Protein AF-A0A193QHG1-F1 (afdb_monomer_lite)

InterPro domains:
  IPR005828 Major facilitator, sugar transporter-like [PF00083] (22-97)
  IPR020846 Major facilitator superfamily domain [PS50850] (1-138)
  IPR036259 MFS transporter superfamily [G3DSA:1.20.1250.20] (1-108)
  IPR036259 MFS transporter superfamily [SSF103473] (3-97)
  IPR050814 Myo-inositol Transporter [PTHR48020] (16-97)

Radius of gyration: 20.94 Å; chains: 1; bounding box: 40×47×59 Å

Organism: Sodalis glossinidius (strain morsitans) (NCBI:txid343509)

Sequence (138 aa):
MAIIGAVFHLGIMMQGVIVSASLLGAMAGAGVSTVSSSVAVLVAARMLLGTGVGACLVLVPVYIAELAPARIRGMLVASFQLLITLGILLAYGINTLCGNRRRLAPAVGDCRSVRCDVSLRRPVYHRIAALAYLHQSP

Secondary structure (DSSP, 8-state):
-HHHHHHHHHHHHHHHHHHHHHHHHHHHHHHHHHH---HHHHHHHHHHHHHHHHHHHHHHHHHHHHHS-TTTHHHHHHHHHHHHHHHHHHHHHHHHHHHGGG----SS--TTHHHHHGGG-HHHHHHHHHHHHHTS--

Foldseek 3Di:
DVVVVVVVVVVVVVLVVLLVVLVVQLVVLVVQCVPDPDPVSVVVSVVSNCVSVVSNLVSVLVVVLVVDDPVCSVVSNVVSVVVVVVVVVVVVVVVVVVVPVPDDDDPDDDPCVVVVVCPVVPPPVVVVVVVVVVVPDD

Structure (mmCIF, N/CA/C/O backbone):
data_AF-A0A193QHG1-F1
#
_entry.id   AF-A0A193QHG1-F1
#
loop_
_atom_site.group_PDB
_atom_site.id
_atom_site.type_symbol
_atom_site.label_atom_id
_atom_site.label_alt_id
_atom_site.label_comp_id
_atom_site.label_asym_id
_atom_site.label_entity_id
_atom_site.label_seq_id
_atom_site.pdbx_PDB_ins_code
_atom_site.Cartn_x
_atom_site.Cartn_y
_atom_site.Cartn_z
_atom_site.occupancy
_atom_site.B_iso_or_equiv
_atom_site.auth_seq_id
_atom_site.auth_comp_id
_atom_site.auth_asym_id
_atom_site.auth_atom_id
_atom_site.pdbx_PDB_model_num
ATOM 1 N N . MET A 1 1 ? -11.895 -17.097 28.702 1.00 59.75 1 MET A N 1
ATOM 2 C CA . MET A 1 1 ? -10.797 -16.106 28.764 1.00 59.75 1 MET A CA 1
ATOM 3 C C . MET A 1 1 ? -9.516 -16.616 28.096 1.00 59.75 1 MET A C 1
ATOM 5 O O . MET A 1 1 ? -9.039 -15.939 27.199 1.00 59.75 1 MET A O 1
ATOM 9 N N . ALA A 1 2 ? -9.018 -17.822 28.408 1.00 69.31 2 ALA A N 1
ATOM 10 C CA . ALA A 1 2 ? -7.802 -18.376 27.781 1.00 69.31 2 ALA A CA 1
ATOM 11 C C . ALA A 1 2 ? -7.899 -18.611 26.253 1.00 69.31 2 ALA A C 1
ATOM 13 O O . ALA A 1 2 ? -6.961 -18.302 25.529 1.00 69.31 2 ALA A O 1
ATOM 14 N N . ILE A 1 3 ? -9.044 -19.090 25.747 1.00 75.38 3 ILE A N 1
ATOM 15 C CA . ILE A 1 3 ? -9.233 -19.387 24.310 1.00 75.38 3 ILE A CA 1
ATOM 16 C C . ILE A 1 3 ? -9.261 -18.102 23.467 1.00 75.38 3 ILE A C 1
ATOM 18 O O . ILE A 1 3 ? -8.622 -18.032 22.425 1.00 75.38 3 ILE A O 1
ATOM 22 N N . ILE A 1 4 ? -9.938 -17.055 23.950 1.00 74.75 4 ILE A N 1
ATOM 23 C CA . ILE A 1 4 ? -10.001 -15.747 23.276 1.00 74.75 4 ILE A CA 1
ATOM 24 C C . ILE A 1 4 ? -8.609 -15.099 23.251 1.00 74.75 4 ILE A C 1
ATOM 26 O O . ILE A 1 4 ? -8.201 -14.584 22.217 1.00 74.75 4 ILE A O 1
ATOM 30 N N . GLY A 1 5 ? -7.847 -15.199 24.349 1.00 72.50 5 GLY A N 1
ATOM 31 C CA . GLY A 1 5 ? -6.461 -14.726 24.406 1.00 72.50 5 GLY A CA 1
ATOM 32 C C . GLY A 1 5 ? -5.523 -15.481 23.459 1.00 72.50 5 GLY A C 1
ATOM 33 O O . GLY A 1 5 ? -4.722 -14.852 22.778 1.00 72.50 5 GLY A O 1
ATOM 34 N N . ALA A 1 6 ? -5.658 -16.807 23.350 1.00 71.25 6 ALA A N 1
ATOM 35 C CA . ALA A 1 6 ? -4.862 -17.619 22.428 1.00 71.25 6 ALA A CA 1
ATOM 36 C C . ALA A 1 6 ? -5.1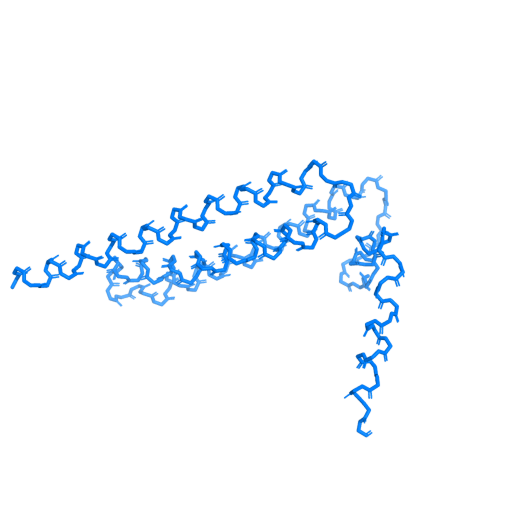72 -17.303 20.955 1.00 71.25 6 ALA A C 1
ATOM 38 O O . ALA A 1 6 ? -4.249 -17.153 20.162 1.00 71.25 6 ALA A O 1
ATOM 39 N N . VAL A 1 7 ? -6.450 -17.131 20.597 1.00 68.94 7 VAL A N 1
ATOM 40 C CA . VAL A 1 7 ? -6.872 -16.743 19.237 1.00 68.94 7 VAL A CA 1
ATOM 41 C C . VAL A 1 7 ? -6.406 -15.326 18.893 1.00 68.94 7 VAL A C 1
ATOM 43 O O . VAL A 1 7 ? -5.938 -15.090 17.781 1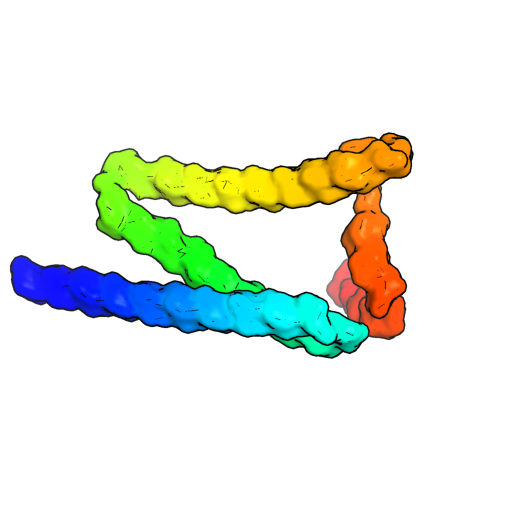.00 68.94 7 VAL A O 1
ATOM 46 N N . PHE A 1 8 ? -6.454 -14.402 19.855 1.00 71.12 8 PHE A N 1
ATOM 47 C CA . PHE A 1 8 ? -5.946 -13.040 19.686 1.00 71.12 8 PHE A CA 1
ATOM 48 C C . PHE A 1 8 ? -4.425 -13.023 19.465 1.00 71.12 8 PHE A C 1
ATOM 50 O O . PHE A 1 8 ? -3.932 -12.361 18.555 1.00 71.12 8 PHE A O 1
ATOM 57 N N . HIS A 1 9 ? -3.677 -13.826 20.226 1.00 69.50 9 HIS A N 1
ATOM 58 C CA . HIS A 1 9 ? -2.225 -13.942 20.075 1.00 69.50 9 HIS A CA 1
ATOM 59 C C . HIS A 1 9 ? -1.818 -14.624 18.755 1.00 69.50 9 HIS A C 1
ATOM 61 O O . HIS A 1 9 ? -0.833 -14.229 18.129 1.00 69.50 9 HIS A O 1
ATOM 67 N N . LEU A 1 10 ? -2.591 -15.620 18.302 1.00 67.31 10 LEU A N 1
ATOM 68 C CA . LEU A 1 10 ? -2.358 -16.325 17.037 1.00 67.31 10 LEU A CA 1
ATOM 69 C C . LEU A 1 10 ? -2.677 -15.437 15.821 1.00 67.31 10 LEU A C 1
ATOM 71 O O . LEU A 1 10 ? -1.935 -15.441 14.839 1.00 67.31 10 LEU A O 1
ATOM 75 N N . GLY A 1 11 ? -3.745 -14.636 15.909 1.00 68.31 11 GLY A N 1
ATOM 76 C CA . GLY A 1 11 ? -4.133 -13.672 14.878 1.00 68.31 11 GLY A CA 1
ATOM 77 C C . GLY A 1 11 ? -3.099 -12.561 14.692 1.00 68.31 11 GLY A C 1
ATOM 78 O O . GLY A 1 11 ? -2.694 -12.285 13.562 1.00 68.31 11 GLY A O 1
ATOM 79 N N . ILE A 1 12 ? -2.591 -11.998 15.795 1.00 72.94 12 ILE A N 1
ATOM 80 C CA . ILE A 1 12 ? -1.548 -10.961 15.763 1.00 72.94 12 ILE A CA 1
ATOM 81 C C . ILE A 1 12 ? -0.242 -11.496 15.159 1.00 72.94 12 ILE A C 1
ATOM 83 O O . ILE A 1 12 ? 0.380 -10.808 14.347 1.00 72.94 12 ILE A O 1
ATOM 87 N N . MET A 1 13 ? 0.167 -12.730 15.488 1.00 71.88 13 MET A N 1
ATOM 88 C CA . MET A 1 13 ? 1.379 -13.312 14.895 1.00 71.88 13 MET A CA 1
ATOM 89 C C . MET A 1 13 ? 1.240 -13.552 13.388 1.00 71.88 13 MET A C 1
ATOM 91 O O . MET A 1 13 ? 2.167 -13.239 12.642 1.00 71.88 13 MET A O 1
ATOM 95 N N . MET A 1 14 ? 0.093 -14.047 12.914 1.00 70.31 14 MET A N 1
ATOM 96 C CA . MET A 1 14 ? -0.121 -14.290 11.481 1.00 70.31 14 MET A CA 1
ATOM 97 C C . MET A 1 14 ? -0.180 -12.989 10.672 1.00 70.31 14 MET A C 1
ATOM 99 O O . MET A 1 14 ? 0.425 -12.900 9.604 1.00 70.31 14 MET A O 1
ATOM 103 N N . GLN A 1 15 ? -0.834 -11.947 11.195 1.00 76.88 15 GLN A N 1
ATOM 104 C CA . GLN A 1 15 ? -0.844 -10.625 10.560 1.00 76.88 15 GLN A CA 1
ATOM 105 C C . GLN A 1 15 ? 0.565 -10.010 10.509 1.00 76.88 15 GLN A C 1
ATOM 107 O O . GLN A 1 15 ? 0.954 -9.449 9.483 1.00 76.88 15 GLN A O 1
ATOM 112 N N . GLY A 1 16 ? 1.365 -10.177 11.570 1.00 77.12 16 GLY A N 1
ATOM 113 C CA . GLY A 1 16 ? 2.754 -9.712 11.621 1.00 77.12 16 GLY A CA 1
ATOM 114 C C . GLY A 1 16 ? 3.677 -10.394 10.602 1.00 77.12 16 GLY A C 1
ATOM 115 O O . GLY A 1 16 ? 4.514 -9.726 9.995 1.00 77.12 16 GLY A O 1
ATOM 116 N N . VAL A 1 17 ? 3.497 -11.699 10.359 1.00 78.19 17 VAL A N 1
ATOM 117 C CA . VAL A 1 17 ? 4.259 -12.458 9.345 1.00 78.19 17 VAL A CA 1
ATOM 118 C C . VAL A 1 17 ? 3.941 -11.981 7.927 1.00 78.19 17 VAL A C 1
ATOM 120 O O . VAL A 1 17 ? 4.844 -11.842 7.103 1.00 78.19 17 VAL A O 1
ATOM 123 N N . ILE A 1 18 ? 2.673 -11.681 7.630 1.00 81.12 18 ILE A N 1
ATOM 124 C CA . ILE A 1 18 ? 2.288 -11.197 6.297 1.00 81.12 18 ILE A CA 1
ATOM 125 C C . ILE A 1 18 ? 2.852 -9.791 6.053 1.00 81.12 18 ILE A C 1
ATOM 127 O O . ILE A 1 18 ? 3.343 -9.509 4.959 1.00 81.12 18 ILE A O 1
ATOM 131 N N . VAL A 1 19 ? 2.841 -8.921 7.070 1.00 82.50 19 VAL A N 1
ATOM 132 C CA . VAL A 1 19 ? 3.413 -7.569 6.972 1.00 82.50 19 VAL A CA 1
ATOM 133 C C . VAL A 1 19 ? 4.932 -7.615 6.800 1.00 82.50 19 VAL A C 1
ATOM 135 O O . VAL A 1 19 ? 5.459 -6.911 5.940 1.00 82.50 19 VAL A O 1
ATOM 138 N N . SER A 1 20 ? 5.648 -8.462 7.547 1.00 80.56 20 SER A N 1
ATOM 139 C CA . SER A 1 20 ? 7.108 -8.575 7.419 1.00 80.56 20 SER A CA 1
ATOM 140 C C . SER A 1 20 ? 7.533 -9.160 6.066 1.00 80.56 20 SER A C 1
ATOM 142 O O . SER A 1 20 ? 8.450 -8.629 5.435 1.00 80.56 20 SER A O 1
ATOM 144 N N . ALA A 1 21 ? 6.822 -10.174 5.561 1.00 82.00 21 ALA A N 1
ATOM 145 C CA . ALA A 1 21 ? 7.057 -10.741 4.232 1.00 82.00 21 ALA A CA 1
ATOM 146 C C . ALA A 1 21 ? 6.778 -9.724 3.108 1.00 82.00 21 ALA A C 1
ATOM 148 O O . ALA A 1 21 ? 7.560 -9.591 2.164 1.00 82.00 21 ALA A O 1
ATOM 149 N N . SER A 1 22 ? 5.691 -8.960 3.237 1.00 82.69 22 SER A N 1
ATOM 150 C CA . SER A 1 22 ? 5.300 -7.927 2.272 1.00 82.69 22 SER A CA 1
ATOM 151 C C . SER A 1 22 ? 6.282 -6.753 2.242 1.00 82.69 22 SER A C 1
ATOM 153 O O . SER A 1 22 ? 6.598 -6.236 1.169 1.00 82.69 22 SER A O 1
ATOM 155 N N . LEU A 1 23 ? 6.811 -6.357 3.406 1.00 81.38 23 LEU A N 1
ATOM 156 C CA . LEU A 1 23 ? 7.818 -5.303 3.522 1.00 81.38 23 LEU A CA 1
ATOM 157 C C . LEU A 1 23 ? 9.154 -5.733 2.902 1.00 81.38 23 LEU A C 1
ATOM 159 O O . LEU A 1 23 ? 9.770 -4.958 2.171 1.00 81.38 23 LEU A O 1
ATOM 163 N N . LEU A 1 24 ? 9.565 -6.986 3.126 1.00 82.81 24 LEU A N 1
ATOM 164 C CA . LEU A 1 24 ? 10.771 -7.551 2.523 1.00 82.81 24 LEU A CA 1
ATOM 165 C C . LEU A 1 24 ? 10.654 -7.628 0.990 1.00 82.81 24 LEU A C 1
ATOM 167 O O . LEU A 1 24 ? 11.575 -7.222 0.280 1.00 82.81 24 LEU A O 1
ATOM 171 N N . GLY A 1 25 ? 9.500 -8.066 0.474 1.00 81.81 25 GLY A N 1
ATOM 172 C CA . GLY A 1 25 ? 9.217 -8.098 -0.965 1.00 81.81 25 GLY A CA 1
ATOM 173 C C . GLY A 1 25 ? 9.180 -6.707 -1.609 1.00 81.81 25 GLY A C 1
ATOM 174 O O . GLY A 1 25 ? 9.723 -6.513 -2.699 1.00 81.81 25 GLY A O 1
ATOM 175 N N . ALA A 1 26 ? 8.611 -5.713 -0.919 1.00 81.88 26 ALA A N 1
ATOM 176 C CA . ALA A 1 26 ? 8.585 -4.330 -1.389 1.00 81.88 26 ALA A CA 1
ATOM 177 C C . ALA A 1 26 ? 9.988 -3.698 -1.422 1.00 81.88 26 ALA A C 1
ATOM 179 O O . ALA A 1 26 ? 10.334 -3.035 -2.399 1.00 81.88 26 ALA A O 1
ATOM 180 N N . MET A 1 27 ? 10.821 -3.938 -0.403 1.00 82.62 27 MET A N 1
ATOM 181 C CA . MET A 1 27 ? 12.213 -3.469 -0.383 1.00 82.62 27 MET A CA 1
ATOM 182 C C . MET A 1 27 ? 13.050 -4.124 -1.488 1.00 82.62 27 MET A C 1
ATOM 184 O O . MET A 1 27 ? 13.794 -3.433 -2.186 1.00 82.62 27 MET A O 1
ATOM 188 N N . ALA A 1 28 ? 12.874 -5.429 -1.715 1.00 81.75 28 ALA A N 1
ATOM 189 C CA . ALA A 1 28 ? 13.535 -6.139 -2.807 1.00 81.75 28 ALA A CA 1
ATOM 190 C C . ALA A 1 28 ? 13.116 -5.591 -4.185 1.00 81.75 28 ALA A C 1
ATOM 192 O O . ALA A 1 28 ? 13.969 -5.292 -5.020 1.00 81.75 28 ALA A O 1
ATOM 193 N N . GLY A 1 29 ? 11.816 -5.381 -4.419 1.00 78.06 29 GLY A N 1
ATOM 194 C CA . GLY A 1 29 ? 11.320 -4.808 -5.675 1.00 78.06 29 GLY A CA 1
ATOM 195 C C . GLY A 1 29 ? 11.744 -3.347 -5.894 1.00 78.06 29 GLY A C 1
ATOM 196 O O . GLY A 1 29 ? 12.040 -2.953 -7.027 1.00 78.06 29 GLY A O 1
ATOM 197 N N . ALA A 1 30 ? 11.839 -2.543 -4.828 1.00 75.62 30 ALA A N 1
ATOM 198 C CA . ALA A 1 30 ? 12.360 -1.175 -4.893 1.00 75.62 30 ALA A CA 1
ATOM 199 C C . ALA A 1 30 ? 13.850 -1.157 -5.261 1.00 75.62 30 ALA A C 1
ATOM 201 O O . ALA A 1 30 ? 14.244 -0.399 -6.147 1.00 75.62 30 ALA A O 1
ATOM 202 N N . GLY A 1 31 ? 14.652 -2.034 -4.647 1.00 78.12 31 GLY A N 1
ATOM 203 C CA . GLY A 1 31 ? 16.076 -2.183 -4.955 1.00 78.12 31 GLY A CA 1
ATOM 204 C C . GLY A 1 31 ? 16.326 -2.638 -6.394 1.00 78.12 31 GLY A C 1
ATOM 205 O O . GLY A 1 31 ? 17.180 -2.094 -7.079 1.00 78.12 31 GLY A O 1
ATOM 206 N N . VAL A 1 32 ? 15.524 -3.567 -6.916 1.00 73.88 32 VAL A N 1
ATOM 207 C CA . VAL A 1 32 ? 15.633 -3.989 -8.326 1.00 73.88 32 VAL A CA 1
ATOM 208 C C . VAL A 1 32 ? 15.234 -2.862 -9.293 1.00 73.88 32 VAL A C 1
ATOM 210 O O . VAL A 1 32 ? 15.768 -2.771 -10.399 1.00 73.88 32 VAL A O 1
ATOM 213 N N . SER A 1 33 ? 14.333 -1.966 -8.879 1.00 66.38 33 SER A N 1
ATOM 214 C CA . SER A 1 33 ? 13.883 -0.840 -9.707 1.00 66.38 33 SER A CA 1
ATOM 215 C C . SER A 1 33 ? 14.934 0.264 -9.874 1.00 66.38 33 SER A C 1
ATOM 217 O O . SER A 1 33 ? 14.866 0.991 -10.860 1.00 66.38 33 SER A O 1
ATOM 219 N N . THR A 1 34 ? 15.882 0.419 -8.943 1.00 66.75 34 THR A N 1
ATOM 220 C CA . THR A 1 34 ? 16.906 1.482 -9.006 1.00 66.75 34 THR A CA 1
ATOM 221 C C . THR A 1 34 ? 18.136 1.094 -9.821 1.00 66.75 34 THR A C 1
ATOM 223 O O . THR A 1 34 ? 18.835 1.974 -10.316 1.00 66.75 34 THR A O 1
ATOM 226 N N . VAL A 1 35 ? 18.393 -0.205 -9.991 1.00 69.69 35 VAL A N 1
ATOM 227 C CA . VAL A 1 35 ? 19.602 -0.717 -10.662 1.00 69.69 35 VAL A CA 1
ATOM 228 C C . VAL A 1 35 ? 19.315 -1.182 -12.101 1.00 69.69 35 VAL A C 1
ATOM 230 O O . VAL A 1 35 ? 20.238 -1.428 -12.874 1.00 69.69 35 VAL A O 1
ATOM 233 N N . SER A 1 36 ? 18.042 -1.297 -12.504 1.00 52.97 36 SER A N 1
ATOM 234 C CA . SER A 1 36 ? 17.669 -1.909 -13.785 1.00 52.97 36 SER A CA 1
ATOM 235 C C . SER A 1 36 ? 17.392 -0.914 -14.921 1.00 52.97 36 SER A C 1
ATOM 237 O O . SER A 1 36 ? 16.538 -0.039 -14.810 1.00 52.97 36 SER A O 1
ATOM 239 N N . SER A 1 37 ? 18.060 -1.126 -16.062 1.00 58.44 37 SER A N 1
ATOM 240 C CA . SER A 1 37 ? 17.893 -0.370 -17.319 1.00 58.44 37 SER A CA 1
ATOM 241 C C . SER A 1 37 ? 16.882 -1.015 -18.296 1.00 58.44 37 SER A C 1
ATOM 243 O O . SER A 1 37 ? 16.542 -0.441 -19.331 1.00 58.44 37 SER A O 1
ATOM 245 N N . SER A 1 38 ? 16.360 -2.215 -17.993 1.00 69.19 38 SER A N 1
ATOM 246 C CA . SER A 1 38 ? 15.486 -2.967 -18.910 1.00 69.19 38 SER A CA 1
ATOM 247 C C . SER A 1 38 ? 13.995 -2.891 -18.543 1.00 69.19 38 SER A C 1
ATOM 249 O O . SER A 1 38 ? 13.580 -3.060 -17.394 1.00 69.19 38 SER A O 1
ATOM 251 N N . VAL A 1 39 ? 13.151 -2.683 -19.563 1.00 70.25 39 VAL A N 1
ATOM 252 C CA . VAL A 1 39 ? 11.694 -2.491 -19.414 1.00 70.25 39 VAL A CA 1
ATOM 253 C C . VAL A 1 39 ? 11.005 -3.705 -18.780 1.00 70.25 39 VAL A C 1
ATOM 255 O O . VAL A 1 39 ? 10.082 -3.538 -17.982 1.00 70.25 39 VAL A O 1
ATOM 258 N N . ALA A 1 40 ? 11.449 -4.921 -19.113 1.00 72.25 40 ALA A N 1
ATOM 259 C CA . ALA A 1 40 ? 10.876 -6.163 -18.591 1.00 72.25 40 ALA A CA 1
ATOM 260 C C . ALA A 1 40 ? 11.079 -6.298 -17.072 1.00 72.25 40 ALA A C 1
ATOM 262 O O . ALA A 1 40 ? 10.140 -6.620 -16.344 1.00 72.25 40 ALA A O 1
ATOM 263 N N . VAL A 1 41 ? 12.278 -5.967 -16.586 1.00 71.25 41 VAL A N 1
ATOM 264 C CA . VAL A 1 41 ? 12.615 -6.038 -15.159 1.00 71.25 41 VAL A CA 1
ATOM 265 C C . VAL A 1 41 ? 11.861 -4.973 -14.364 1.00 71.25 41 VAL A C 1
ATOM 267 O O . VAL A 1 41 ? 11.396 -5.254 -13.264 1.00 71.25 41 VAL A O 1
ATOM 270 N N . LEU A 1 42 ? 11.637 -3.787 -14.938 1.00 70.50 42 LEU A N 1
ATOM 271 C CA . LEU A 1 42 ? 10.835 -2.746 -14.291 1.00 70.50 42 LEU A CA 1
ATOM 272 C C . LEU A 1 42 ? 9.360 -3.163 -14.118 1.00 70.50 42 LEU A C 1
ATOM 274 O O . LEU A 1 42 ? 8.755 -2.855 -13.094 1.00 70.50 42 LEU A O 1
ATOM 278 N N . VAL A 1 43 ? 8.770 -3.876 -15.092 1.00 76.25 43 VAL A N 1
ATOM 279 C CA . VAL A 1 43 ? 7.400 -4.421 -14.951 1.00 76.25 43 VAL A CA 1
ATOM 280 C C . VAL A 1 43 ? 7.347 -5.463 -13.842 1.00 76.25 43 VAL A C 1
ATOM 282 O O . VAL A 1 43 ? 6.488 -5.370 -12.969 1.00 76.25 43 VAL A O 1
ATOM 285 N N . ALA A 1 44 ? 8.271 -6.426 -13.856 1.00 76.88 44 ALA A N 1
ATOM 286 C CA . ALA A 1 44 ? 8.323 -7.479 -12.848 1.00 76.88 44 ALA A CA 1
ATOM 287 C C . ALA A 1 44 ? 8.515 -6.901 -11.435 1.00 76.88 44 ALA A C 1
ATOM 289 O O . ALA A 1 44 ? 7.796 -7.272 -10.508 1.00 76.88 44 ALA A O 1
ATOM 290 N N . ALA A 1 45 ? 9.410 -5.920 -11.289 1.00 79.31 45 ALA A N 1
ATOM 291 C CA . ALA A 1 45 ? 9.632 -5.227 -10.027 1.00 79.31 45 ALA A CA 1
ATOM 292 C C . ALA A 1 45 ? 8.363 -4.517 -9.529 1.00 79.31 45 ALA A C 1
ATOM 294 O O . ALA A 1 45 ? 8.023 -4.630 -8.355 1.00 79.31 45 ALA A O 1
ATOM 295 N N . ARG A 1 46 ? 7.618 -3.831 -10.410 1.00 79.81 46 ARG A N 1
ATOM 296 C CA . ARG A 1 46 ? 6.368 -3.140 -10.041 1.00 79.81 46 ARG A CA 1
ATOM 297 C C . ARG A 1 46 ? 5.251 -4.087 -9.634 1.00 79.81 46 ARG A C 1
ATOM 299 O O . ARG A 1 46 ? 4.500 -3.746 -8.727 1.00 79.81 46 ARG A O 1
ATOM 306 N N . MET A 1 47 ? 5.164 -5.257 -10.262 1.00 82.88 47 MET A N 1
ATOM 307 C CA . MET A 1 47 ? 4.219 -6.289 -9.838 1.00 82.88 47 MET A CA 1
ATOM 308 C C . MET A 1 47 ? 4.551 -6.773 -8.425 1.00 82.88 47 MET A C 1
ATOM 310 O O . MET A 1 47 ? 3.667 -6.798 -7.577 1.00 82.88 47 MET A O 1
ATOM 314 N N . LEU A 1 48 ? 5.831 -7.038 -8.142 1.00 83.88 48 LEU A N 1
ATOM 315 C CA . LEU A 1 48 ? 6.283 -7.477 -6.819 1.00 83.88 48 LEU A CA 1
ATOM 316 C C . LEU A 1 48 ? 6.065 -6.407 -5.731 1.00 83.88 48 LEU A C 1
ATOM 318 O O . LEU A 1 48 ? 5.575 -6.697 -4.639 1.00 83.88 48 LEU A O 1
ATOM 322 N N . LEU A 1 49 ? 6.381 -5.151 -6.055 1.00 84.12 49 LEU A N 1
ATOM 323 C CA . LEU A 1 49 ? 6.106 -3.985 -5.212 1.00 84.12 49 LEU A CA 1
ATOM 324 C C . LEU A 1 49 ? 4.604 -3.835 -4.932 1.00 84.12 49 LEU A C 1
ATOM 326 O O . LEU A 1 49 ? 4.206 -3.644 -3.785 1.00 84.12 49 LEU A O 1
ATOM 330 N N . GLY A 1 50 ? 3.774 -3.938 -5.972 1.00 83.25 50 GLY A N 1
ATOM 331 C CA . GLY A 1 50 ? 2.324 -3.795 -5.875 1.00 83.25 50 GLY A CA 1
ATOM 332 C C . GLY A 1 50 ? 1.684 -4.873 -5.003 1.00 83.25 50 GLY A C 1
ATOM 333 O O . GLY A 1 50 ? 0.850 -4.551 -4.160 1.00 83.25 50 GLY A O 1
ATOM 334 N N . THR A 1 51 ? 2.111 -6.132 -5.140 1.00 84.44 51 THR A N 1
ATOM 335 C CA . THR A 1 51 ? 1.585 -7.234 -4.319 1.00 84.44 51 THR A CA 1
ATOM 336 C C . THR A 1 51 ? 1.949 -7.085 -2.844 1.00 84.44 51 THR A C 1
ATOM 338 O O . THR A 1 51 ? 1.101 -7.323 -1.988 1.00 84.44 51 THR A O 1
ATOM 341 N N . GLY A 1 52 ? 3.175 -6.642 -2.536 1.00 83.44 52 GLY A N 1
ATOM 342 C CA . GLY A 1 52 ? 3.595 -6.417 -1.150 1.00 83.44 52 GLY A CA 1
ATOM 343 C C . GLY A 1 52 ? 2.833 -5.259 -0.504 1.00 83.44 52 GLY A C 1
ATOM 344 O O . GLY A 1 52 ? 2.217 -5.408 0.550 1.00 83.44 52 GLY A O 1
ATOM 345 N N . VAL A 1 53 ? 2.803 -4.099 -1.163 1.00 85.94 53 VAL A N 1
ATOM 346 C CA . VAL A 1 53 ? 2.123 -2.917 -0.613 1.00 85.94 53 VAL A CA 1
ATOM 347 C C . VAL A 1 53 ? 0.606 -3.136 -0.521 1.00 85.94 53 VAL A C 1
ATOM 349 O O . VAL A 1 53 ? -0.001 -2.744 0.473 1.00 85.94 53 VAL A O 1
ATOM 352 N N . GLY A 1 54 ? -0.007 -3.815 -1.496 1.00 87.00 54 GLY A N 1
ATOM 353 C CA . GLY A 1 54 ? -1.443 -4.105 -1.502 1.00 87.00 54 GLY A CA 1
ATOM 354 C C . GLY A 1 54 ? -1.897 -4.958 -0.316 1.00 87.00 54 GLY A C 1
ATOM 355 O O . GLY A 1 54 ? -2.872 -4.607 0.348 1.00 87.00 54 GLY A O 1
ATOM 356 N N . ALA A 1 55 ? -1.164 -6.031 0.003 1.00 85.75 55 ALA A N 1
ATOM 357 C CA . ALA A 1 55 ? -1.476 -6.877 1.156 1.00 85.75 55 ALA A CA 1
ATOM 358 C C . ALA A 1 55 ? -1.365 -6.104 2.484 1.00 85.75 55 ALA A C 1
ATOM 360 O O . ALA A 1 55 ? -2.257 -6.189 3.331 1.00 85.75 55 ALA A O 1
ATOM 361 N N . CYS A 1 56 ? -0.322 -5.280 2.640 1.00 84.75 56 CYS A N 1
ATOM 362 C CA . CYS A 1 56 ? -0.156 -4.422 3.815 1.00 84.75 56 CYS A CA 1
ATOM 363 C C . CYS A 1 56 ? -1.318 -3.435 3.994 1.00 84.75 56 CYS A C 1
ATOM 365 O O . CYS A 1 56 ? -1.826 -3.281 5.103 1.00 84.75 56 CYS A O 1
ATOM 367 N N . LEU A 1 57 ? -1.759 -2.776 2.919 1.00 88.38 57 LEU A N 1
ATOM 368 C CA . LEU A 1 57 ? -2.795 -1.740 2.991 1.00 88.38 57 LEU A CA 1
ATOM 369 C C . LEU A 1 57 ? -4.167 -2.272 3.419 1.00 88.38 57 LEU A C 1
ATOM 371 O O . LEU A 1 57 ? -4.936 -1.521 4.012 1.00 88.38 57 LEU A O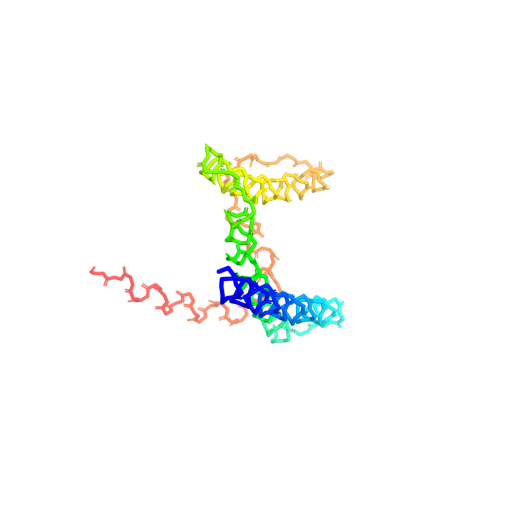 1
ATOM 375 N N . VAL A 1 58 ? -4.467 -3.547 3.159 1.00 87.31 58 VAL A N 1
ATOM 376 C CA . VAL A 1 58 ? -5.700 -4.195 3.637 1.00 87.31 58 VAL A CA 1
ATOM 377 C C . VAL A 1 58 ? -5.572 -4.605 5.108 1.00 87.31 58 VAL A C 1
ATOM 379 O O . VAL A 1 58 ? -6.519 -4.454 5.877 1.00 87.31 58 VAL A O 1
ATOM 382 N N . LEU A 1 59 ? -4.396 -5.079 5.527 1.00 86.19 59 LEU A N 1
ATOM 383 C CA . LEU A 1 59 ? -4.148 -5.554 6.893 1.00 86.19 59 LEU A CA 1
ATOM 384 C C . LEU A 1 59 ? -4.083 -4.426 7.930 1.00 86.19 59 LEU A C 1
ATOM 386 O O . LEU A 1 59 ? -4.584 -4.587 9.040 1.00 86.19 59 LEU A O 1
ATOM 390 N N . VAL A 1 60 ? -3.483 -3.286 7.584 1.00 85.75 60 VAL A N 1
ATOM 391 C CA . VAL A 1 60 ? -3.273 -2.155 8.505 1.00 85.75 60 VAL A CA 1
ATOM 392 C C . VAL A 1 60 ? -4.576 -1.601 9.111 1.00 85.75 60 VAL A C 1
ATOM 394 O O . VAL A 1 60 ? -4.663 -1.547 10.339 1.00 85.75 60 VAL A O 1
ATOM 397 N N . PRO A 1 61 ? -5.608 -1.208 8.336 1.00 86.75 61 PRO A N 1
ATOM 398 C CA . PRO A 1 61 ? -6.846 -0.680 8.907 1.00 86.75 61 PRO A CA 1
ATOM 399 C C . PRO A 1 61 ? -7.625 -1.743 9.691 1.00 86.75 61 PRO A C 1
ATOM 401 O O . PRO A 1 61 ? -8.291 -1.398 10.663 1.00 86.75 61 PRO A O 1
ATOM 404 N N . VAL A 1 62 ? -7.508 -3.023 9.314 1.00 86.00 62 VAL A N 1
ATOM 405 C CA . VAL A 1 62 ? -8.105 -4.147 10.052 1.00 86.00 62 VAL A CA 1
ATOM 406 C C . VAL A 1 62 ? -7.440 -4.300 11.416 1.00 86.00 62 VAL A C 1
ATOM 408 O O . VAL A 1 62 ? -8.130 -4.302 12.428 1.00 86.00 62 VAL A O 1
ATOM 411 N N . TYR A 1 63 ? -6.107 -4.337 11.464 1.00 82.94 63 TYR A N 1
ATOM 412 C CA . TYR A 1 63 ? -5.360 -4.399 12.720 1.00 82.94 63 TYR A CA 1
ATOM 413 C C . TYR A 1 63 ? -5.705 -3.216 13.630 1.00 82.94 63 TYR A C 1
ATOM 415 O O . TYR A 1 63 ? -6.055 -3.390 14.793 1.00 82.94 63 TYR A O 1
ATOM 423 N N . ILE A 1 64 ? -5.700 -2.004 13.073 1.00 82.81 64 ILE A N 1
A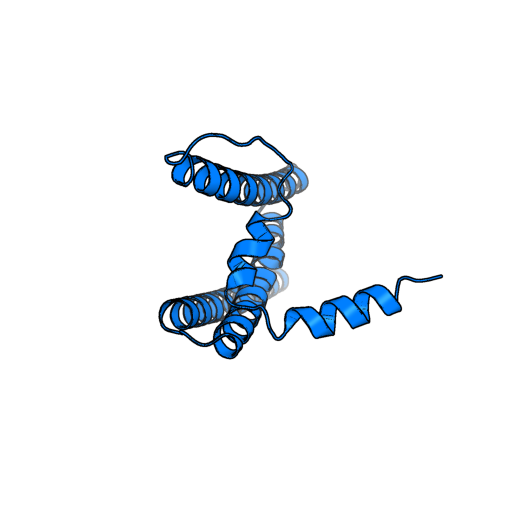TOM 424 C CA . ILE A 1 64 ? -6.053 -0.788 13.803 1.00 82.81 64 ILE A CA 1
ATOM 425 C C . ILE A 1 64 ? -7.504 -0.836 14.330 1.00 82.81 64 ILE A C 1
ATOM 427 O O . ILE A 1 64 ? -7.759 -0.389 15.448 1.00 82.81 64 ILE A O 1
ATOM 431 N N . ALA A 1 65 ? -8.455 -1.402 13.579 1.00 83.12 65 ALA A N 1
ATOM 432 C CA . ALA A 1 65 ? -9.847 -1.558 14.011 1.00 83.12 65 ALA A CA 1
ATOM 433 C C . ALA A 1 65 ? -10.028 -2.575 15.157 1.00 83.12 65 ALA A C 1
ATOM 435 O O . ALA A 1 65 ? -10.938 -2.405 15.978 1.00 83.12 65 ALA A O 1
ATOM 436 N N . GLU A 1 66 ? -9.159 -3.585 15.239 1.00 82.88 66 GLU A N 1
ATOM 437 C CA . GLU A 1 66 ? -9.120 -4.542 16.353 1.00 82.88 66 GLU A CA 1
ATOM 438 C C . GLU A 1 66 ? -8.619 -3.890 17.651 1.00 82.88 66 GLU A C 1
ATOM 440 O O . GLU A 1 66 ? -9.159 -4.164 18.721 1.00 82.88 66 GLU A O 1
ATOM 445 N N . LEU A 1 67 ? -7.650 -2.969 17.569 1.00 78.12 67 LEU A N 1
ATOM 446 C CA . LEU A 1 67 ? -7.171 -2.203 18.734 1.00 78.12 67 LEU A CA 1
ATOM 447 C C . LEU A 1 67 ? -8.103 -1.052 19.128 1.00 78.12 67 LEU A C 1
ATOM 449 O O . LEU A 1 67 ? -8.067 -0.580 20.266 1.00 78.12 67 LEU A O 1
ATOM 453 N N . ALA A 1 68 ? -8.910 -0.553 18.192 1.00 79.69 68 ALA A N 1
ATOM 454 C CA . ALA A 1 68 ? -9.679 0.662 18.401 1.00 79.69 68 ALA A CA 1
ATOM 455 C C . ALA A 1 68 ? -10.975 0.428 19.204 1.00 79.69 68 ALA A C 1
ATOM 457 O O . ALA A 1 68 ? -11.762 -0.471 18.879 1.00 79.69 68 ALA A O 1
ATOM 458 N N . PRO A 1 69 ? -11.280 1.299 20.191 1.00 76.25 69 PRO A N 1
ATOM 459 C CA . PRO A 1 69 ? -12.543 1.265 20.918 1.00 76.25 69 PRO A CA 1
ATOM 460 C C . PRO A 1 69 ? -13.736 1.501 19.979 1.00 76.25 69 PRO A C 1
ATOM 462 O O . PRO A 1 69 ? -13.664 2.286 19.028 1.00 76.25 69 PRO A O 1
ATOM 465 N N . ALA A 1 70 ? -14.866 0.846 20.273 1.00 77.50 70 ALA A N 1
ATOM 466 C CA . ALA A 1 70 ? -16.020 0.718 19.372 1.00 77.50 70 ALA A CA 1
ATOM 467 C C . ALA A 1 70 ? -16.570 2.047 18.810 1.00 77.50 70 ALA A C 1
ATOM 469 O O . ALA A 1 70 ? -17.151 2.062 17.729 1.00 77.50 70 ALA A O 1
ATOM 470 N N . ARG A 1 71 ? -16.356 3.170 19.505 1.00 81.25 71 ARG A N 1
ATOM 471 C CA . ARG A 1 71 ? -16.864 4.496 19.121 1.00 81.25 71 ARG A CA 1
ATOM 472 C C . ARG A 1 71 ? -16.144 5.125 17.917 1.00 81.25 71 ARG A C 1
ATOM 474 O O . ARG A 1 71 ? -16.755 5.929 17.226 1.00 81.25 71 ARG A O 1
ATOM 481 N N . ILE A 1 72 ? -14.876 4.788 17.656 1.00 86.56 72 ILE A N 1
ATOM 482 C CA . ILE A 1 72 ? -14.034 5.503 16.666 1.00 86.56 72 ILE A CA 1
ATOM 483 C C . ILE A 1 72 ? -13.589 4.652 15.468 1.00 86.56 72 ILE A C 1
ATOM 485 O O . ILE A 1 72 ? -12.855 5.146 14.614 1.00 86.56 72 ILE A O 1
ATOM 489 N N . ARG A 1 73 ? -14.059 3.401 15.359 1.00 83.88 73 ARG A N 1
ATOM 490 C CA . ARG A 1 73 ? -13.648 2.453 14.304 1.00 83.88 73 ARG A CA 1
ATOM 491 C C . ARG A 1 73 ? -13.807 3.015 12.886 1.00 83.88 73 ARG A C 1
ATOM 493 O O . ARG A 1 73 ? -12.877 2.936 12.091 1.00 83.88 73 ARG A O 1
ATOM 500 N N . GLY A 1 74 ? -14.945 3.646 12.587 1.00 85.12 74 GLY A N 1
ATOM 501 C CA . GLY A 1 74 ? -15.199 4.239 11.267 1.00 85.12 74 GLY A CA 1
ATOM 502 C C . GLY A 1 74 ? -14.333 5.468 10.967 1.00 85.12 74 GLY A C 1
ATOM 503 O O . GLY A 1 74 ? -13.844 5.629 9.850 1.00 85.12 74 GLY A O 1
ATOM 504 N N . MET A 1 75 ? -14.079 6.306 11.977 1.00 87.69 75 MET A N 1
ATOM 505 C CA . MET A 1 75 ? -13.258 7.512 11.827 1.00 87.69 75 MET A CA 1
ATOM 506 C C . MET A 1 75 ? -11.791 7.165 11.554 1.00 87.69 75 MET A C 1
ATOM 508 O O . MET A 1 75 ? -11.130 7.837 10.765 1.00 87.69 75 MET A O 1
ATOM 512 N N . LEU A 1 76 ? -11.292 6.086 12.157 1.00 86.69 76 LEU A N 1
ATOM 513 C CA . LEU A 1 76 ? -9.912 5.634 12.001 1.00 86.69 76 LEU A CA 1
ATOM 514 C C . LEU A 1 76 ? -9.631 5.111 10.580 1.00 86.69 76 LEU A C 1
ATOM 516 O O . LEU A 1 76 ? -8.615 5.464 9.983 1.00 86.69 76 LEU A O 1
ATOM 520 N N . VAL A 1 77 ? -10.573 4.360 9.999 1.00 89.00 77 VAL A N 1
ATOM 521 C CA . VAL A 1 77 ? -10.487 3.876 8.608 1.00 89.00 77 VAL A CA 1
ATOM 522 C C . VAL A 1 77 ? -10.609 5.027 7.604 1.00 89.00 77 VAL A C 1
ATOM 524 O O . VAL A 1 77 ? -9.818 5.111 6.665 1.00 89.00 77 VAL A O 1
ATOM 527 N N . ALA A 1 78 ? -11.547 5.957 7.820 1.00 91.44 78 ALA A N 1
ATOM 528 C CA . ALA A 1 78 ? -11.702 7.132 6.959 1.00 91.44 78 ALA A CA 1
ATOM 529 C C . ALA A 1 78 ? -10.436 8.007 6.956 1.00 91.44 78 ALA A C 1
ATOM 531 O O . ALA A 1 78 ? -9.979 8.439 5.899 1.00 91.44 78 ALA A O 1
ATOM 532 N N . SER A 1 79 ? -9.823 8.205 8.127 1.00 91.88 79 SER A N 1
ATOM 533 C CA . SER A 1 79 ? -8.570 8.958 8.269 1.00 91.88 79 SER A CA 1
ATOM 534 C C . SER A 1 79 ? -7.419 8.304 7.499 1.00 91.88 79 SER A C 1
ATOM 536 O O . SER A 1 79 ? -6.641 8.996 6.843 1.00 91.88 79 SER A O 1
ATOM 538 N N . PHE A 1 80 ? -7.334 6.969 7.525 1.00 90.38 80 PHE A N 1
ATOM 539 C CA . PHE A 1 80 ? -6.326 6.214 6.780 1.00 90.38 80 PHE A CA 1
ATOM 540 C C . PHE A 1 80 ? -6.489 6.384 5.260 1.00 90.38 80 PHE A C 1
ATOM 542 O O . PHE A 1 80 ? -5.522 6.682 4.559 1.00 90.38 80 PHE A O 1
ATOM 549 N N . GLN A 1 81 ? -7.721 6.292 4.751 1.00 92.31 81 GLN A N 1
ATOM 550 C CA . GLN A 1 81 ? -8.010 6.504 3.329 1.00 92.31 81 GLN A CA 1
ATOM 551 C C . GLN A 1 81 ? -7.730 7.949 2.880 1.00 92.31 81 GLN A C 1
ATOM 553 O O . GLN A 1 81 ? -7.198 8.176 1.786 1.00 92.31 81 GLN A O 1
ATOM 558 N N . LEU A 1 82 ? -8.056 8.935 3.723 1.00 94.69 82 LEU A N 1
ATOM 559 C CA . LEU A 1 82 ? -7.739 10.339 3.461 1.00 94.69 82 LEU A CA 1
ATOM 560 C C . LEU A 1 82 ? -6.227 10.564 3.393 1.00 94.69 82 LEU A C 1
ATOM 562 O O . LEU A 1 82 ? -5.766 11.226 2.468 1.00 94.69 82 LEU A O 1
ATOM 566 N N . LEU A 1 83 ? -5.451 9.968 4.303 1.00 93.06 83 LEU A N 1
ATOM 567 C CA . LEU A 1 83 ? -3.992 10.080 4.302 1.00 93.06 83 LEU A CA 1
ATOM 568 C C . LEU A 1 83 ? -3.362 9.486 3.033 1.00 93.06 83 LEU A C 1
ATOM 570 O O . LEU A 1 83 ? -2.474 10.107 2.451 1.00 93.06 83 LEU A O 1
ATOM 574 N N . ILE A 1 84 ? -3.841 8.328 2.560 1.00 91.12 84 ILE A N 1
ATOM 575 C CA . ILE A 1 84 ? -3.368 7.727 1.298 1.00 91.12 84 ILE A CA 1
ATOM 576 C C . ILE A 1 84 ? -3.654 8.656 0.115 1.00 91.12 84 ILE A C 1
ATOM 578 O O . ILE A 1 84 ? -2.772 8.927 -0.702 1.00 91.12 84 ILE A O 1
ATOM 582 N N . THR A 1 85 ? -4.878 9.177 0.037 1.00 93.25 85 THR A N 1
ATOM 583 C CA . THR A 1 85 ? -5.292 10.085 -1.042 1.00 93.25 85 THR A CA 1
ATOM 584 C C . THR A 1 85 ? -4.478 11.382 -1.009 1.00 93.25 85 THR A C 1
ATOM 586 O O . THR A 1 85 ? -4.012 11.849 -2.048 1.00 93.25 85 THR A O 1
ATOM 589 N N . LEU A 1 86 ? -4.235 11.921 0.190 1.00 95.25 86 LEU A N 1
ATOM 590 C CA . LEU A 1 86 ? -3.390 13.091 0.413 1.00 95.25 86 LEU A CA 1
ATOM 591 C C . LEU A 1 86 ? -1.941 12.827 -0.017 1.00 95.25 86 LEU A C 1
ATOM 593 O O . LEU A 1 86 ? -1.332 13.684 -0.647 1.00 95.25 86 LEU A O 1
ATOM 597 N N . GLY A 1 87 ? -1.395 11.643 0.271 1.00 90.50 87 GLY A N 1
ATOM 598 C CA . GLY A 1 87 ? -0.046 11.251 -0.139 1.00 90.50 87 GLY A CA 1
ATOM 599 C C . GLY A 1 87 ? 0.119 11.208 -1.659 1.00 90.50 87 GLY A C 1
ATOM 600 O O . GLY A 1 87 ? 1.090 11.746 -2.190 1.00 90.50 87 GLY A O 1
ATOM 601 N N . ILE A 1 88 ? -0.857 10.642 -2.374 1.00 87.94 88 ILE A N 1
ATOM 602 C CA . ILE A 1 88 ? -0.861 10.626 -3.845 1.00 87.94 88 ILE A CA 1
ATOM 603 C C . ILE A 1 88 ? -0.993 12.055 -4.393 1.00 87.94 88 ILE A C 1
ATOM 605 O O . ILE A 1 88 ? -0.249 12.439 -5.297 1.00 87.94 88 ILE A O 1
ATOM 609 N N . LEU A 1 89 ? -1.883 12.872 -3.818 1.00 89.19 89 LEU A N 1
ATOM 610 C CA . LEU A 1 89 ? -2.050 14.278 -4.194 1.00 89.19 89 LEU A CA 1
ATOM 611 C C . LEU A 1 89 ? -0.756 15.082 -3.987 1.00 89.19 89 LEU A C 1
ATOM 613 O O . LEU A 1 89 ? -0.349 15.832 -4.873 1.00 89.19 89 LEU A O 1
ATOM 617 N N . LEU A 1 90 ? -0.081 14.891 -2.850 1.00 90.06 90 LEU A N 1
ATOM 618 C CA . LEU A 1 90 ? 1.204 15.511 -2.529 1.00 90.06 90 LEU A CA 1
ATOM 619 C C . LEU A 1 90 ? 2.312 15.040 -3.472 1.00 90.06 90 LEU A C 1
ATOM 621 O O . LEU A 1 90 ? 3.115 15.864 -3.894 1.00 90.06 90 LEU A O 1
ATOM 625 N N . ALA A 1 91 ? 2.351 13.761 -3.852 1.00 82.38 91 ALA A N 1
ATOM 626 C CA . ALA A 1 91 ? 3.330 13.253 -4.813 1.00 82.38 91 ALA A CA 1
ATOM 627 C C . ALA A 1 91 ? 3.192 13.950 -6.177 1.00 82.38 91 ALA A C 1
ATOM 629 O O . ALA A 1 91 ? 4.185 14.414 -6.741 1.00 82.38 91 ALA A O 1
ATOM 630 N N . TYR A 1 92 ? 1.959 14.109 -6.673 1.00 79.19 92 TYR A N 1
ATOM 631 C CA . TYR A 1 92 ? 1.699 14.899 -7.878 1.00 79.19 92 TYR A CA 1
ATOM 632 C C . TYR A 1 92 ? 2.030 16.383 -7.673 1.00 79.19 92 TYR A C 1
ATOM 634 O O . TYR A 1 92 ? 2.669 16.994 -8.531 1.00 79.19 92 TYR A O 1
ATOM 642 N N . GLY A 1 93 ? 1.672 16.952 -6.520 1.00 85.44 93 GLY A N 1
ATOM 643 C CA . GLY A 1 93 ? 1.987 18.332 -6.153 1.00 85.44 93 GLY A CA 1
ATOM 644 C C . GLY A 1 93 ? 3.492 18.617 -6.160 1.00 85.44 93 GLY A C 1
ATOM 645 O O . GLY A 1 93 ? 3.941 19.531 -6.842 1.00 85.44 93 GLY A O 1
ATOM 646 N N . ILE A 1 94 ? 4.295 17.792 -5.489 1.00 82.88 94 ILE A N 1
ATOM 647 C CA . ILE A 1 94 ? 5.758 17.914 -5.438 1.00 82.88 94 ILE A CA 1
ATOM 648 C C . ILE A 1 94 ? 6.370 17.701 -6.823 1.00 82.88 94 ILE A C 1
ATOM 650 O O . ILE A 1 94 ? 7.242 18.471 -7.218 1.00 82.88 94 ILE A O 1
ATOM 654 N N . ASN A 1 95 ? 5.899 16.712 -7.588 1.00 77.44 95 ASN A N 1
ATOM 655 C CA . ASN A 1 95 ? 6.371 16.481 -8.954 1.00 77.44 95 ASN A CA 1
ATOM 656 C C . ASN A 1 95 ? 6.147 17.714 -9.845 1.00 77.44 95 ASN A C 1
ATOM 658 O O . ASN A 1 95 ? 7.053 18.148 -10.557 1.00 77.44 95 ASN A O 1
ATOM 662 N N . THR A 1 96 ? 4.964 18.328 -9.759 1.00 70.44 96 THR A N 1
ATOM 663 C CA . THR A 1 96 ? 4.676 19.566 -10.497 1.00 70.44 96 THR A CA 1
ATOM 664 C C . THR A 1 96 ? 5.493 20.749 -9.982 1.00 70.44 96 THR A C 1
ATOM 666 O O . THR A 1 96 ? 6.048 21.483 -10.792 1.00 70.44 96 THR A O 1
ATOM 669 N N . LEU A 1 97 ? 5.660 20.904 -8.664 1.00 77.31 97 LEU A N 1
ATOM 670 C CA . LEU A 1 97 ? 6.433 21.991 -8.057 1.00 77.31 97 LEU A CA 1
ATOM 671 C C . LEU A 1 97 ? 7.928 21.912 -8.407 1.00 77.31 97 LEU A C 1
ATOM 673 O O . LEU A 1 97 ? 8.531 22.924 -8.759 1.00 77.31 97 LEU A O 1
ATOM 677 N N . CYS A 1 98 ? 8.515 20.714 -8.369 1.00 68.56 98 CYS A N 1
ATOM 678 C CA . CYS A 1 98 ? 9.912 20.476 -8.734 1.00 68.56 98 CYS A CA 1
ATOM 679 C C . CYS A 1 98 ? 10.132 20.602 -10.257 1.00 68.56 98 CYS A C 1
ATOM 681 O O . CYS A 1 98 ? 11.165 21.105 -10.701 1.00 68.56 98 CYS A O 1
ATOM 683 N N . GLY A 1 99 ? 9.127 20.243 -11.069 1.00 64.12 99 GLY A N 1
ATOM 684 C CA . GLY A 1 99 ? 9.101 20.497 -12.514 1.00 64.12 99 GLY A CA 1
ATOM 685 C C . GLY A 1 99 ? 8.903 21.974 -12.897 1.00 64.12 99 GLY A C 1
ATOM 686 O O . GLY A 1 99 ? 9.293 22.391 -13.990 1.00 64.12 99 GLY A O 1
ATOM 687 N N . ASN A 1 100 ? 8.370 22.806 -11.995 1.00 58.19 100 ASN A N 1
ATOM 688 C CA . ASN A 1 100 ? 7.980 24.192 -12.282 1.00 58.19 100 ASN A CA 1
ATOM 689 C C . ASN A 1 100 ? 9.149 25.199 -12.353 1.00 58.19 100 ASN A C 1
ATOM 691 O O . ASN A 1 100 ? 8.930 26.395 -12.544 1.00 58.19 100 ASN A O 1
ATOM 695 N N . ARG A 1 101 ? 10.412 24.745 -12.301 1.00 53.16 101 ARG A N 1
ATOM 696 C CA . ARG A 1 101 ? 11.554 25.564 -12.760 1.00 53.16 101 ARG A CA 1
ATOM 697 C C . ARG A 1 101 ? 11.620 25.706 -14.292 1.00 53.16 101 ARG A C 1
ATOM 699 O O . ARG A 1 101 ? 12.441 26.478 -14.778 1.00 53.16 101 ARG A O 1
ATOM 706 N N . ARG A 1 102 ? 10.743 25.038 -15.062 1.00 50.84 102 ARG A N 1
ATOM 707 C CA . ARG A 1 102 ? 10.547 25.257 -16.513 1.00 50.84 102 ARG A CA 1
ATOM 708 C C . ARG A 1 102 ? 9.077 25.577 -16.855 1.00 50.84 102 ARG A C 1
ATOM 710 O O . ARG A 1 102 ? 8.449 24.874 -17.627 1.00 50.84 102 ARG A O 1
ATOM 717 N N . ARG A 1 103 ? 8.571 26.656 -16.241 1.00 46.62 103 ARG A N 1
ATOM 718 C CA . ARG A 1 103 ? 7.399 27.493 -16.596 1.00 46.62 103 ARG A CA 1
ATOM 719 C C . ARG A 1 103 ? 6.083 26.788 -16.986 1.00 46.62 103 ARG A C 1
ATOM 721 O O . ARG A 1 103 ? 5.869 26.451 -18.141 1.00 46.62 103 ARG A O 1
ATOM 728 N N . LEU A 1 104 ? 5.169 26.761 -16.009 1.00 52.75 104 LEU A N 1
ATOM 729 C CA . LEU A 1 104 ? 3.720 27.014 -16.118 1.00 52.75 104 LEU A CA 1
ATOM 730 C C . LEU A 1 104 ? 2.997 26.471 -17.372 1.00 52.75 104 LEU A C 1
ATOM 732 O O . LEU A 1 104 ? 2.854 27.167 -18.374 1.00 52.75 104 LEU A O 1
ATOM 736 N N . ALA A 1 105 ? 2.384 25.295 -17.227 1.00 46.47 105 ALA A N 1
ATOM 737 C CA . ALA A 1 105 ? 1.128 24.940 -17.891 1.00 46.47 105 ALA A CA 1
ATOM 738 C C . ALA A 1 105 ? 0.257 24.126 -16.900 1.00 46.47 105 ALA A C 1
ATOM 740 O O . ALA A 1 105 ? 0.809 23.443 -16.037 1.00 46.47 105 ALA A O 1
ATOM 741 N N . PRO A 1 106 ? -1.076 24.281 -16.935 1.00 49.53 106 PRO A N 1
ATOM 742 C CA . PRO A 1 106 ? -1.931 24.398 -15.753 1.00 49.53 106 PRO A CA 1
ATOM 743 C C . PRO A 1 106 ? -2.409 23.069 -15.152 1.00 49.53 106 PRO A C 1
ATOM 745 O O . PRO A 1 106 ? -2.262 21.988 -15.719 1.00 49.53 106 PRO A O 1
ATOM 748 N N . ALA A 1 107 ? -3.006 23.200 -13.966 1.00 52.69 107 ALA A N 1
ATOM 749 C CA . ALA A 1 107 ? -3.728 22.170 -13.238 1.00 52.69 107 ALA A CA 1
ATOM 750 C C . ALA A 1 107 ? -4.691 21.372 -14.142 1.00 52.69 107 ALA A C 1
ATOM 752 O O . ALA A 1 107 ? -5.436 21.951 -14.925 1.00 52.69 107 ALA A O 1
ATOM 753 N N . VAL A 1 108 ? -4.681 20.044 -13.970 1.00 53.66 108 VAL A N 1
ATOM 754 C CA . VAL A 1 108 ? -5.685 19.082 -14.467 1.00 53.66 108 VAL A CA 1
ATOM 755 C C . VAL A 1 108 ? -5.935 19.159 -15.982 1.00 53.66 108 VAL A C 1
ATOM 757 O O . VAL A 1 108 ? -6.954 19.663 -16.439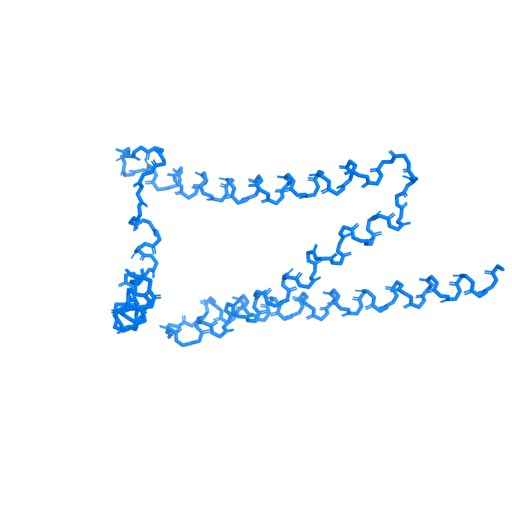 1.00 53.66 108 VAL A O 1
ATOM 760 N N . GLY A 1 109 ? -5.023 18.615 -16.791 1.00 41.16 109 GLY A N 1
ATOM 761 C CA . GLY A 1 109 ? -5.280 18.536 -18.234 1.00 41.16 109 GLY A CA 1
ATOM 762 C C . GLY A 1 109 ? -4.280 17.773 -19.091 1.00 41.16 109 GLY A C 1
ATOM 763 O O . GLY A 1 109 ? -4.616 17.443 -20.226 1.00 41.16 109 GLY A O 1
ATOM 764 N N . ASP A 1 110 ? -3.083 17.438 -18.599 1.00 43.12 110 ASP A N 1
ATOM 765 C CA . ASP A 1 110 ? -2.088 16.815 -19.472 1.00 43.12 110 ASP A CA 1
ATOM 766 C C . ASP A 1 110 ? -2.034 15.286 -19.327 1.00 43.12 110 ASP A C 1
ATOM 768 O O . ASP A 1 110 ? -1.271 14.712 -18.546 1.00 43.12 110 ASP A O 1
ATOM 772 N N . CYS A 1 111 ? -2.789 14.608 -20.197 1.00 41.03 111 CYS A N 1
ATOM 773 C CA . CYS A 1 111 ? -2.653 13.184 -20.550 1.00 41.03 111 CYS A CA 1
ATOM 774 C C . CYS A 1 111 ? -1.230 12.792 -21.035 1.00 41.03 111 CYS A C 1
ATOM 776 O O . CYS A 1 111 ? -0.995 11.654 -21.463 1.00 41.03 111 CYS A O 1
ATOM 778 N N . ARG A 1 112 ? -0.286 13.742 -21.039 1.00 43.22 112 ARG A N 1
ATOM 779 C CA . ARG A 1 112 ? 1.084 13.627 -21.535 1.00 43.22 112 ARG A CA 1
ATOM 780 C C . ARG A 1 112 ? 2.120 13.376 -20.430 1.00 43.22 112 ARG A C 1
ATOM 782 O O . ARG A 1 112 ? 3.175 12.847 -20.752 1.00 43.22 112 ARG A O 1
ATOM 789 N N . SER A 1 113 ? 1.820 13.608 -19.144 1.00 40.84 113 SER A N 1
ATOM 790 C CA . SER A 1 113 ? 2.758 13.263 -18.050 1.00 40.84 113 SER A CA 1
ATOM 791 C C . SER A 1 113 ? 2.829 11.749 -17.781 1.00 40.84 113 SER A C 1
ATOM 793 O O . SER A 1 113 ? 3.927 11.203 -17.698 1.00 40.84 113 SER A O 1
ATOM 795 N N . VAL A 1 114 ? 1.697 11.029 -17.829 1.00 47.03 114 VAL A N 1
ATOM 796 C CA . VAL A 1 114 ? 1.690 9.544 -17.890 1.00 47.03 114 VAL A CA 1
ATOM 797 C C . VAL A 1 114 ? 2.380 9.045 -19.172 1.00 47.03 114 VAL A C 1
ATOM 799 O O . VAL A 1 114 ? 2.988 7.978 -19.213 1.00 47.03 114 VAL A O 1
ATOM 802 N N . ARG A 1 115 ? 2.331 9.851 -20.238 1.00 41.03 115 ARG A N 1
ATOM 803 C CA . ARG A 1 115 ? 2.907 9.538 -21.552 1.00 41.03 115 ARG A CA 1
ATOM 804 C C . ARG A 1 115 ? 4.433 9.696 -21.601 1.00 41.03 115 ARG A C 1
ATOM 806 O O . ARG A 1 115 ? 5.050 9.119 -22.493 1.00 41.03 115 ARG A O 1
ATOM 813 N N . CYS A 1 116 ? 5.038 10.420 -20.655 1.00 39.47 116 CYS A N 1
ATOM 814 C CA . CYS A 1 116 ? 6.485 10.641 -20.604 1.00 39.47 116 CYS A CA 1
ATOM 815 C C . CYS A 1 116 ? 7.251 9.587 -19.787 1.00 39.47 116 CYS A C 1
ATOM 817 O O . CYS A 1 116 ? 8.391 9.310 -20.145 1.00 39.47 116 CYS A O 1
ATOM 819 N N . ASP A 1 117 ? 6.625 8.897 -18.823 1.00 40.66 117 ASP A N 1
ATOM 820 C CA . ASP A 1 117 ? 7.172 7.627 -18.291 1.00 40.66 117 ASP A CA 1
ATOM 821 C C . ASP A 1 117 ? 7.066 6.502 -19.351 1.00 40.66 117 ASP A C 1
ATOM 823 O O . ASP A 1 117 ? 7.945 5.657 -19.515 1.00 40.66 117 ASP A O 1
ATOM 827 N N . VAL A 1 118 ? 6.036 6.580 -20.206 1.00 49.06 118 VAL A N 1
ATOM 828 C CA . VAL A 1 118 ? 5.857 5.749 -21.414 1.00 49.06 118 VAL A CA 1
ATOM 829 C C . VAL A 1 118 ? 6.782 6.160 -22.579 1.00 49.06 118 VAL A C 1
ATOM 831 O O . VAL A 1 118 ? 6.820 5.478 -23.603 1.00 49.06 118 VAL A O 1
ATOM 834 N N . SER A 1 119 ? 7.590 7.222 -22.483 1.00 41.69 119 SER A N 1
ATOM 835 C CA . SER A 1 119 ? 8.435 7.628 -23.622 1.00 41.69 119 SER A CA 1
ATOM 836 C C . SER A 1 119 ? 9.723 6.802 -23.772 1.00 41.69 119 SER A C 1
ATOM 838 O O . SER A 1 119 ? 10.313 6.823 -24.848 1.00 41.69 119 SER A O 1
ATOM 840 N N . LEU A 1 120 ? 10.087 5.974 -22.779 1.00 45.66 120 LEU A N 1
ATOM 841 C CA . LEU A 1 120 ? 11.075 4.888 -22.934 1.00 45.66 120 LEU A CA 1
ATOM 842 C C . LEU A 1 120 ? 10.421 3.529 -23.296 1.00 45.66 120 LEU A C 1
ATOM 844 O O . LEU A 1 120 ? 11.069 2.487 -23.271 1.00 45.66 120 LEU A O 1
ATOM 848 N N . ARG A 1 121 ? 9.111 3.518 -23.601 1.00 51.91 121 ARG A N 1
ATOM 849 C CA . ARG A 1 121 ? 8.252 2.315 -23.685 1.00 51.91 121 ARG A CA 1
ATOM 850 C C . ARG A 1 121 ? 7.442 2.206 -24.988 1.00 51.91 121 ARG A C 1
ATOM 852 O O . ARG A 1 121 ? 6.431 1.503 -25.044 1.00 51.91 121 ARG A O 1
ATOM 859 N N . ARG A 1 122 ? 7.877 2.891 -26.050 1.00 45.59 122 ARG A N 1
ATOM 860 C CA . ARG A 1 122 ? 7.122 3.045 -27.309 1.00 45.59 122 ARG A CA 1
ATOM 861 C C . ARG A 1 122 ? 6.785 1.762 -28.105 1.00 45.59 122 ARG A C 1
ATOM 863 O O . ARG A 1 122 ? 5.738 1.794 -28.745 1.00 45.59 122 ARG A O 1
ATOM 870 N N . PRO A 1 123 ? 7.533 0.636 -28.086 1.00 46.72 123 PRO A N 1
ATOM 871 C CA . PRO A 1 123 ? 7.183 -0.496 -28.957 1.00 46.72 123 PRO A CA 1
ATOM 872 C C . PRO A 1 123 ? 6.094 -1.436 -28.402 1.00 46.72 123 PRO A C 1
ATOM 874 O O . PRO A 1 123 ? 5.416 -2.099 -29.181 1.00 46.72 123 PRO A O 1
ATOM 877 N N . VAL A 1 124 ? 5.878 -1.499 -27.081 1.00 52.44 124 VAL A N 1
ATOM 878 C CA . VAL A 1 124 ? 4.990 -2.519 -26.469 1.00 52.44 124 VAL A CA 1
ATOM 879 C C . VAL A 1 124 ? 3.561 -2.008 -26.250 1.00 52.44 124 VAL A C 1
ATOM 881 O O . VAL A 1 124 ? 2.599 -2.733 -26.495 1.00 52.44 124 VAL A O 1
ATOM 884 N N . TYR A 1 125 ? 3.389 -0.739 -25.868 1.00 51.16 125 TYR A N 1
ATOM 885 C CA . TYR A 1 125 ? 2.057 -0.164 -25.633 1.00 51.16 125 TYR A CA 1
ATOM 886 C C . TYR A 1 125 ? 1.219 -0.016 -26.914 1.00 51.16 125 TYR A C 1
ATOM 888 O O . TYR A 1 125 ? -0.007 -0.055 -26.844 1.00 51.16 125 TYR A O 1
ATO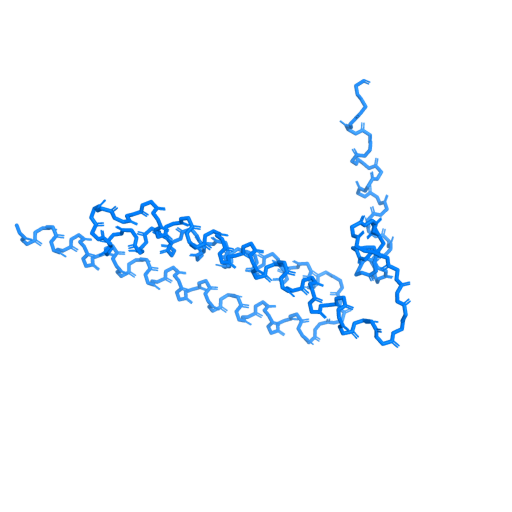M 896 N N . HIS A 1 126 ? 1.855 0.093 -28.087 1.00 47.97 126 HIS A N 1
ATOM 897 C CA . HIS A 1 126 ? 1.152 0.267 -29.362 1.00 47.97 126 HIS A CA 1
ATOM 898 C C . HIS A 1 126 ? 0.319 -0.966 -29.761 1.00 47.97 126 HIS A C 1
ATOM 900 O O . HIS A 1 126 ? -0.731 -0.817 -30.382 1.00 47.97 126 HIS A O 1
ATOM 906 N N . ARG A 1 127 ? 0.737 -2.187 -29.392 1.00 53.00 127 ARG A N 1
ATOM 907 C CA . ARG A 1 127 ? -0.056 -3.399 -29.679 1.00 53.00 127 ARG A CA 1
ATOM 908 C C . ARG A 1 127 ? -1.182 -3.624 -28.668 1.00 53.00 127 ARG A C 1
ATOM 910 O O . ARG A 1 127 ? -2.255 -4.075 -29.047 1.00 53.00 127 ARG A O 1
ATOM 917 N N . ILE A 1 128 ? -0.962 -3.263 -27.405 1.00 53.59 128 ILE A N 1
ATOM 918 C CA . ILE A 1 128 ? -1.939 -3.468 -26.324 1.00 53.59 128 ILE A CA 1
ATOM 919 C C . ILE A 1 128 ? -3.062 -2.420 -26.399 1.00 53.59 128 ILE A C 1
ATOM 921 O O . ILE A 1 128 ? -4.229 -2.759 -26.232 1.00 53.59 128 ILE A O 1
ATOM 925 N N . ALA A 1 129 ? -2.740 -1.165 -26.735 1.00 49.00 129 ALA A N 1
ATOM 926 C CA . ALA A 1 129 ? -3.745 -0.121 -26.942 1.00 49.00 129 ALA A CA 1
ATOM 927 C C . ALA A 1 129 ? -4.638 -0.396 -28.167 1.00 49.00 129 ALA A C 1
ATOM 929 O O . ALA A 1 129 ? -5.836 -0.142 -28.106 1.00 49.00 129 ALA A O 1
ATOM 930 N N . ALA A 1 130 ? -4.092 -0.967 -29.248 1.00 51.75 130 ALA A N 1
ATOM 931 C CA . ALA A 1 130 ? -4.881 -1.351 -30.422 1.00 51.75 130 ALA A CA 1
ATOM 932 C C . ALA A 1 130 ? -5.879 -2.490 -30.121 1.00 51.75 130 ALA A C 1
ATOM 934 O O . ALA A 1 130 ? -7.008 -2.457 -30.599 1.00 51.75 130 ALA A O 1
ATOM 935 N N . LEU A 1 131 ? -5.495 -3.460 -29.280 1.00 54.25 131 LEU A N 1
ATOM 936 C CA . LEU A 1 131 ? -6.387 -4.530 -28.812 1.00 54.25 131 LEU A CA 1
ATOM 937 C C . LEU A 1 131 ? -7.460 -4.024 -27.835 1.00 54.25 131 LEU A C 1
ATOM 939 O O . LEU A 1 131 ? -8.604 -4.461 -27.910 1.00 54.25 131 LEU A O 1
ATOM 943 N N . ALA A 1 132 ? -7.118 -3.075 -26.959 1.00 53.06 132 ALA A N 1
ATOM 944 C CA . ALA A 1 132 ? -8.077 -2.475 -26.030 1.00 53.06 132 ALA A CA 1
ATOM 945 C C . ALA A 1 132 ? -9.132 -1.605 -26.742 1.00 53.06 132 ALA A C 1
ATOM 947 O O . ALA A 1 132 ? -10.294 -1.621 -26.350 1.00 53.06 132 ALA A O 1
ATOM 948 N N . TYR A 1 133 ? -8.763 -0.897 -27.817 1.00 49.69 133 TYR A N 1
ATOM 949 C CA . TYR A 1 133 ? -9.725 -0.140 -28.633 1.00 49.69 133 TYR A CA 1
ATOM 950 C C . TYR A 1 133 ? -10.688 -1.044 -29.426 1.00 49.69 133 TYR A C 1
ATOM 952 O O . TYR A 1 133 ? -11.848 -0.682 -29.603 1.00 49.69 133 TYR A O 1
ATOM 960 N N . LEU A 1 134 ? -10.254 -2.235 -29.855 1.00 50.91 134 LEU A N 1
ATOM 961 C CA . LEU A 1 134 ? -11.109 -3.192 -30.575 1.00 50.91 134 LEU A CA 1
ATOM 962 C C . LEU A 1 134 ? -12.160 -3.875 -29.683 1.00 50.91 134 LEU A C 1
ATOM 964 O O . LEU A 1 134 ? -13.178 -4.323 -30.200 1.00 50.91 134 LEU A O 1
ATOM 968 N N . HIS A 1 135 ? -11.952 -3.947 -28.363 1.00 48.34 135 HIS A N 1
ATOM 969 C CA . HIS A 1 135 ? -12.896 -4.599 -27.443 1.00 48.34 135 HIS A CA 1
ATOM 970 C C . HIS A 1 135 ? -13.939 -3.645 -26.825 1.00 48.34 135 HIS A C 1
ATOM 972 O O . HIS A 1 135 ? -14.860 -4.100 -26.156 1.00 48.34 135 HIS A O 1
ATOM 978 N N . GLN A 1 136 ? -13.821 -2.334 -27.072 1.00 48.66 136 GLN A N 1
ATOM 979 C CA . GLN A 1 136 ? -14.734 -1.295 -26.568 1.00 48.66 136 GLN A CA 1
ATOM 980 C C . GLN A 1 136 ? -15.666 -0.735 -27.665 1.00 48.66 136 GLN A C 1
ATOM 982 O O . GLN A 1 136 ? -16.195 0.365 -27.519 1.00 48.66 136 GLN A O 1
ATOM 987 N N . SER A 1 137 ? -15.838 -1.455 -28.777 1.00 39.06 137 SER A N 1
ATOM 988 C CA . SER A 1 137 ? -16.798 -1.109 -29.835 1.00 39.06 137 SER A CA 1
ATOM 989 C C . SER A 1 137 ? -18.053 -1.983 -29.689 1.00 39.06 137 SER A C 1
ATOM 991 O O . SER A 1 137 ? -18.017 -3.127 -30.144 1.00 39.06 137 SER A O 1
ATOM 993 N N . PRO A 1 138 ? -19.120 -1.528 -29.005 1.00 47.50 138 PRO A N 1
ATOM 994 C CA . PRO A 1 138 ? -20.468 -2.025 -29.259 1.00 47.50 138 PRO A CA 1
ATOM 995 C C . PRO A 1 138 ? -21.015 -1.482 -30.586 1.00 47.50 138 PRO A C 1
ATOM 997 O O . PRO A 1 138 ? -20.710 -0.313 -30.923 1.00 47.50 138 PRO A O 1
#

pLDDT: mean 70.74, std 16.14, range [39.06, 95.25]